Protein AF-A0A2E2UDQ5-F1 (afdb_monomer_lite)

Sequence (136 aa):
MNKFEFNFQNFADVWSKEQWKYVKKQARYAYLKSNRWSKKMMRRDWQNDLDNIGSFYFANRALVAGASQNLPYTTLALLGELLSNNYFHQEIKTIIQENVIKFDGQFYKLDDHEHQTKIRKALRSYKFQKADKTAA

Foldseek 3Di:
DDPPPPPVVVVVVVVVVVVVVVVVVVVVVVLVPDDPVVVCVVPDPVVVVVVVVLLVVLLVQLVVLQADPLAPSNLSSLLSVLCVDPVCVVFSSQCRVVQWKAAPNDIDRRNDPVCVVVSVVCSVVVRIGHDPPPPD

Secondary structure (DSSP, 8-state):
-------HHHHHHHHHHHHHHHHHHHHHHHHHHS-HHHHHHHTS-HHHHHHHHHHHHHHHHHHHTT--TTS-HHHHHHHHHHTTSTTTHHHHHHHHHHTEEEETTEEEETT-STTHHHHHHHHHHT--BPPPS---

pLDDT: mean 79.45, std 15.18, range [33.69, 95.38]

Radius of gyration: 28.3 Å; chains: 1; bounding box: 82×50×60 Å

Structure (mmCIF, N/CA/C/O backbone):
data_AF-A0A2E2UDQ5-F1
#
_entry.id   AF-A0A2E2UDQ5-F1
#
loop_
_atom_site.group_PDB
_atom_site.id
_atom_site.type_symbol
_atom_site.label_atom_id
_atom_site.label_alt_id
_atom_site.label_comp_id
_atom_site.label_asym_id
_atom_site.label_entity_id
_atom_site.label_seq_id
_atom_site.pdbx_PDB_ins_code
_atom_site.Cartn_x
_atom_site.Cartn_y
_atom_site.Cartn_z
_atom_site.occupancy
_atom_site.B_iso_or_equiv
_atom_site.auth_seq_id
_atom_site.auth_comp_id
_atom_site.auth_asym_id
_atom_site.auth_atom_id
_atom_site.pdbx_PDB_model_num
ATOM 1 N N . MET A 1 1 ? 60.903 38.718 -29.339 1.00 33.69 1 MET A N 1
ATOM 2 C CA . MET A 1 1 ? 60.602 37.340 -28.894 1.00 33.69 1 MET A CA 1
ATOM 3 C C . MET A 1 1 ? 59.185 37.318 -28.338 1.00 33.69 1 MET A C 1
ATOM 5 O O . MET A 1 1 ? 58.999 37.691 -27.189 1.00 33.69 1 MET A O 1
ATOM 9 N N . ASN A 1 2 ? 58.188 36.943 -29.143 1.00 41.03 2 ASN A N 1
ATOM 10 C CA . ASN A 1 2 ? 56.843 36.690 -28.619 1.00 41.03 2 ASN A CA 1
ATOM 11 C C . ASN A 1 2 ? 56.818 35.255 -28.097 1.00 41.03 2 ASN A C 1
ATOM 13 O O . ASN A 1 2 ? 56.963 34.314 -28.876 1.00 41.03 2 ASN A O 1
ATOM 17 N N . LYS A 1 3 ? 56.707 35.098 -26.775 1.00 43.41 3 LYS A N 1
ATOM 18 C CA . LYS A 1 3 ? 56.490 33.797 -26.142 1.00 43.41 3 LYS A CA 1
ATOM 19 C C . LYS A 1 3 ? 55.130 33.285 -26.608 1.00 43.41 3 LYS A C 1
ATOM 21 O O . LYS A 1 3 ? 54.095 33.815 -26.219 1.00 43.41 3 LYS A O 1
ATOM 26 N N . PHE A 1 4 ? 55.150 32.286 -27.483 1.00 48.00 4 PHE A N 1
ATOM 27 C CA . PHE A 1 4 ? 53.988 31.460 -27.778 1.00 48.00 4 PHE A CA 1
ATOM 28 C C . PHE A 1 4 ? 53.681 30.650 -26.510 1.00 48.00 4 PHE A C 1
ATOM 30 O O . PHE A 1 4 ? 54.189 29.548 -26.320 1.00 48.00 4 PHE A O 1
ATOM 37 N N . GLU A 1 5 ? 52.913 31.230 -25.591 1.00 49.44 5 GLU A N 1
ATOM 38 C CA . GLU A 1 5 ? 52.372 30.495 -24.450 1.00 49.44 5 GLU A CA 1
ATOM 39 C C . GLU A 1 5 ? 51.219 29.628 -24.956 1.00 49.44 5 GLU A C 1
ATOM 41 O O . GLU A 1 5 ? 50.094 30.080 -25.174 1.00 49.44 5 GLU A O 1
ATOM 46 N N . PHE A 1 6 ? 51.537 28.364 -25.230 1.00 52.16 6 PHE A N 1
ATOM 47 C CA . PHE A 1 6 ? 50.565 27.362 -25.637 1.00 52.16 6 PHE A CA 1
ATOM 48 C C . PHE A 1 6 ? 49.621 27.079 -24.461 1.00 52.16 6 PHE A C 1
ATOM 50 O O . PHE A 1 6 ? 49.992 26.442 -23.475 1.00 52.16 6 PHE A O 1
ATOM 57 N N . ASN A 1 7 ? 48.393 27.589 -24.549 1.00 57.09 7 ASN A N 1
ATOM 58 C CA . ASN A 1 7 ? 47.391 27.467 -23.496 1.00 57.09 7 ASN A CA 1
ATOM 59 C C . ASN A 1 7 ? 46.721 26.078 -23.556 1.00 57.09 7 ASN A C 1
ATOM 61 O O . ASN A 1 7 ? 45.641 25.907 -24.127 1.00 57.09 7 ASN A O 1
ATOM 65 N N . PHE A 1 8 ? 47.401 25.073 -22.991 1.00 52.19 8 PHE A N 1
ATOM 66 C CA . PHE A 1 8 ? 46.957 23.672 -22.938 1.00 52.19 8 PHE A CA 1
ATOM 67 C C . PHE A 1 8 ? 45.559 23.494 -22.330 1.00 52.19 8 PHE A C 1
ATOM 69 O O . PHE A 1 8 ? 44.839 22.580 -22.729 1.00 52.19 8 PHE A O 1
ATOM 76 N N . GLN A 1 9 ? 45.145 24.387 -21.426 1.00 54.28 9 GLN A N 1
ATOM 77 C CA . GLN A 1 9 ? 43.827 24.338 -20.795 1.00 54.28 9 GLN A CA 1
ATOM 78 C C . GLN A 1 9 ? 42.703 24.560 -21.818 1.00 54.28 9 GLN A C 1
ATOM 80 O O . GLN A 1 9 ? 41.748 23.788 -21.876 1.00 54.28 9 GLN A O 1
ATOM 85 N N . ASN A 1 10 ? 42.862 25.546 -22.706 1.00 56.78 10 ASN A N 1
ATOM 86 C CA . ASN A 1 10 ? 41.888 25.826 -23.763 1.00 56.78 10 ASN A CA 1
ATOM 87 C C . ASN A 1 10 ? 41.826 24.701 -24.808 1.00 56.78 10 ASN A C 1
ATOM 89 O O . ASN A 1 10 ? 40.752 24.400 -25.325 1.00 56.78 10 ASN A O 1
ATOM 93 N N . PHE A 1 11 ? 42.955 24.050 -25.106 1.00 54.56 11 PHE A N 1
ATOM 94 C CA . PHE A 1 11 ? 42.992 22.921 -26.041 1.00 54.56 11 PHE A CA 1
ATOM 95 C C . PHE A 1 11 ? 42.349 21.661 -25.442 1.00 54.56 11 PHE A C 1
ATOM 97 O O . PHE A 1 11 ? 41.567 20.995 -26.117 1.00 54.56 11 PHE A O 1
ATOM 104 N N . ALA A 1 12 ? 42.600 21.369 -24.162 1.00 57.78 12 ALA A N 1
ATOM 105 C CA . ALA A 1 12 ? 41.953 20.274 -23.438 1.00 57.78 12 ALA A CA 1
ATOM 106 C C . ALA A 1 12 ? 40.435 20.492 -23.286 1.00 57.78 12 ALA A C 1
ATOM 108 O O . ALA A 1 12 ? 39.653 19.550 -23.437 1.00 57.78 12 ALA A O 1
ATOM 109 N N . ASP A 1 13 ? 39.995 21.734 -23.071 1.00 59.31 13 ASP A N 1
ATOM 110 C CA . ASP A 1 13 ? 38.574 22.094 -23.008 1.00 59.31 13 ASP A CA 1
ATOM 111 C C . ASP A 1 13 ? 37.877 21.997 -24.373 1.00 59.31 13 ASP A C 1
ATOM 113 O O . ASP A 1 13 ? 36.722 21.578 -24.452 1.00 59.31 13 ASP A O 1
ATOM 117 N N . VAL A 1 14 ? 38.551 22.350 -25.471 1.00 60.69 14 VAL A N 1
ATOM 118 C CA . VAL A 1 14 ? 38.008 22.173 -26.830 1.00 60.69 14 VAL A CA 1
ATOM 119 C C . VAL A 1 14 ? 37.982 20.693 -27.213 1.00 60.69 14 VAL A C 1
ATOM 121 O O . VAL A 1 14 ? 36.952 20.207 -27.683 1.00 60.69 14 VAL A O 1
ATOM 124 N N . TRP A 1 15 ? 39.055 19.952 -26.929 1.00 57.53 15 TRP A N 1
ATOM 125 C CA . TRP A 1 15 ? 39.147 18.520 -27.205 1.00 57.53 15 TRP A CA 1
ATOM 126 C C . TRP A 1 15 ? 38.110 17.726 -26.405 1.00 57.53 15 TRP A C 1
ATOM 128 O O . TRP A 1 15 ? 37.379 16.920 -26.976 1.00 57.53 15 TRP A O 1
ATOM 138 N N . SER A 1 16 ? 37.941 18.011 -25.112 1.00 67.06 16 SER A N 1
ATOM 139 C CA . SER A 1 16 ? 36.903 17.376 -24.291 1.00 67.06 16 SER A CA 1
ATOM 140 C C . SER A 1 16 ? 35.489 17.725 -24.769 1.00 67.06 16 SER A C 1
ATOM 142 O O . SER A 1 16 ? 34.632 16.843 -24.827 1.00 67.06 16 SER A O 1
ATOM 144 N N . LYS A 1 17 ? 35.233 18.968 -25.208 1.00 68.94 17 LYS A N 1
ATOM 145 C CA . LYS A 1 17 ? 33.946 19.366 -25.810 1.00 68.94 17 LYS A CA 1
ATOM 146 C C . LYS A 1 17 ? 33.671 18.646 -27.131 1.00 68.94 17 LYS A C 1
ATOM 148 O O . LYS A 1 17 ? 32.527 18.257 -27.378 1.00 68.94 17 LYS A O 1
ATOM 153 N N . GLU A 1 18 ? 34.675 18.455 -27.980 1.00 75.56 18 GLU A N 1
ATOM 154 C CA . GLU A 1 18 ? 34.538 17.723 -29.245 1.00 75.56 18 GLU A CA 1
ATOM 155 C C . GLU A 1 18 ? 34.345 16.221 -29.033 1.00 75.56 18 GLU A C 1
ATOM 157 O O . GLU A 1 18 ? 33.443 15.634 -29.637 1.00 75.56 18 GLU A O 1
ATOM 162 N N . GLN A 1 19 ? 35.087 15.617 -28.101 1.00 71.19 19 GLN A N 1
ATOM 163 C CA . GLN A 1 19 ? 34.870 14.234 -27.675 1.00 71.19 19 GLN A CA 1
ATOM 164 C C . GLN A 1 19 ? 33.460 14.054 -27.109 1.00 71.19 19 GLN A C 1
ATOM 166 O O . GLN A 1 19 ? 32.760 13.105 -27.463 1.00 71.19 19 GLN A O 1
ATOM 171 N N . TRP A 1 20 ? 32.964 15.012 -26.320 1.00 67.00 20 TRP A N 1
ATOM 172 C CA . TRP A 1 20 ? 31.606 14.935 -25.784 1.00 67.00 20 TRP A CA 1
ATOM 173 C C . TRP A 1 20 ? 30.541 15.055 -26.889 1.00 67.00 20 TRP A C 1
ATOM 175 O O . TRP A 1 20 ? 29.524 14.357 -26.882 1.00 67.00 20 TRP A O 1
ATOM 185 N N . LYS A 1 21 ? 30.769 15.895 -27.905 1.00 75.44 21 LYS A N 1
ATOM 186 C CA . LYS A 1 21 ? 29.904 15.935 -29.097 1.00 75.44 21 LYS A CA 1
ATOM 187 C C . LYS A 1 21 ? 29.922 14.596 -29.840 1.00 75.44 21 LYS A C 1
ATOM 189 O O . LYS A 1 21 ? 28.860 14.125 -30.254 1.00 75.44 21 LYS A O 1
ATOM 194 N N . TYR A 1 22 ? 31.089 13.968 -29.976 1.00 73.31 22 TYR A N 1
ATOM 195 C CA . TYR A 1 22 ? 31.239 12.675 -30.641 1.00 73.31 22 TYR A CA 1
ATOM 196 C C . TYR A 1 22 ? 30.535 11.547 -29.879 1.00 73.31 22 TYR A C 1
ATOM 198 O O . TYR A 1 22 ? 29.734 10.824 -30.469 1.00 73.31 22 TYR A O 1
ATOM 206 N N . VAL A 1 23 ? 30.728 11.449 -28.562 1.00 67.19 23 VAL A N 1
ATOM 207 C CA . VAL A 1 23 ? 30.060 10.441 -27.723 1.00 67.19 23 VAL A CA 1
ATOM 208 C C . VAL A 1 23 ? 28.543 10.650 -27.722 1.00 67.19 23 VAL A C 1
ATOM 210 O O . VAL A 1 23 ? 27.804 9.686 -27.901 1.00 67.19 23 VAL A O 1
ATOM 213 N N . LYS A 1 24 ? 28.044 11.895 -27.640 1.00 69.31 24 LYS A N 1
ATOM 214 C CA . LYS A 1 24 ? 26.600 12.179 -27.786 1.00 69.31 24 LYS A CA 1
ATOM 215 C C . LYS A 1 24 ? 26.062 11.739 -29.147 1.00 69.31 24 LYS A C 1
ATOM 217 O O . LYS A 1 24 ? 24.974 11.169 -29.229 1.00 69.31 24 LYS A O 1
ATOM 222 N N . LYS A 1 25 ? 26.816 11.986 -30.220 1.00 75.50 25 LYS A N 1
ATOM 223 C CA . LYS A 1 25 ? 26.454 11.573 -31.581 1.00 75.50 2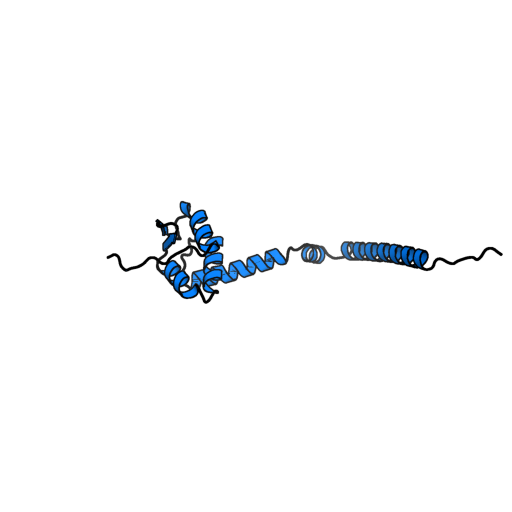5 LYS A CA 1
ATOM 224 C C . LYS A 1 25 ? 26.418 10.046 -31.701 1.00 75.50 25 LYS A C 1
ATOM 226 O O . LYS A 1 25 ? 25.433 9.514 -32.206 1.00 75.50 25 LYS A O 1
ATOM 231 N N . GLN A 1 26 ? 27.419 9.342 -31.175 1.00 71.00 26 GLN A N 1
ATOM 232 C CA . GLN A 1 26 ? 27.467 7.877 -31.165 1.00 71.00 26 GLN A CA 1
ATOM 233 C C . GLN A 1 26 ? 26.356 7.263 -30.306 1.00 71.00 26 GLN A C 1
ATOM 235 O O . GLN A 1 26 ? 25.668 6.356 -30.766 1.00 71.00 26 GLN A O 1
ATOM 240 N N . ALA A 1 27 ? 26.086 7.814 -29.120 1.00 67.25 27 ALA A N 1
ATOM 241 C CA . ALA A 1 27 ? 24.967 7.402 -28.275 1.00 67.25 27 ALA A CA 1
ATOM 242 C C . ALA A 1 27 ? 23.617 7.592 -28.990 1.00 67.25 27 ALA A C 1
ATOM 244 O O . ALA A 1 27 ? 22.757 6.712 -28.944 1.00 67.25 27 ALA A O 1
ATOM 245 N N . ARG A 1 28 ? 23.443 8.695 -29.734 1.00 68.94 28 ARG A N 1
ATOM 246 C CA . ARG A 1 28 ? 22.253 8.933 -30.566 1.00 68.94 28 ARG A CA 1
ATOM 247 C C . ARG A 1 28 ? 22.133 7.919 -31.708 1.00 68.94 28 ARG A C 1
ATOM 249 O O . ARG A 1 28 ? 21.028 7.447 -31.966 1.00 68.94 28 ARG A O 1
ATOM 256 N N . TYR A 1 29 ? 23.228 7.552 -32.375 1.00 70.12 29 TYR A N 1
ATOM 257 C CA . TYR A 1 29 ? 23.208 6.518 -33.418 1.00 70.12 29 TYR A CA 1
ATOM 258 C C . TYR A 1 29 ? 22.950 5.119 -32.860 1.00 70.12 29 TYR A C 1
ATOM 260 O O . TYR A 1 29 ? 22.145 4.391 -33.437 1.00 70.12 29 TYR A O 1
ATOM 268 N N . ALA A 1 30 ? 23.569 4.756 -31.736 1.00 65.31 30 ALA A N 1
ATOM 269 C CA . ALA A 1 30 ? 23.300 3.507 -31.031 1.00 65.31 30 ALA A CA 1
ATOM 270 C C . ALA A 1 30 ? 21.826 3.432 -30.609 1.00 65.31 30 ALA A C 1
ATOM 272 O O . ALA A 1 30 ? 21.154 2.437 -30.874 1.00 65.31 30 ALA A O 1
ATOM 273 N N . TYR A 1 31 ? 21.280 4.531 -30.079 1.00 66.38 31 TYR A N 1
ATOM 274 C CA . TYR A 1 31 ? 19.858 4.649 -29.784 1.00 66.38 31 TYR A CA 1
ATOM 275 C C . TYR A 1 31 ? 19.001 4.458 -31.041 1.00 66.38 31 TYR A C 1
ATOM 277 O O . TYR A 1 31 ? 18.074 3.656 -31.014 1.00 66.38 31 TYR A O 1
ATOM 285 N N . LEU A 1 32 ? 19.309 5.120 -32.163 1.00 69.25 32 LEU A N 1
ATOM 286 C CA . LEU A 1 32 ? 18.560 4.988 -33.420 1.00 69.25 32 LEU A CA 1
ATOM 287 C C . LEU A 1 32 ? 18.624 3.576 -34.022 1.00 69.25 32 LEU A C 1
ATOM 289 O O . LEU A 1 32 ? 17.591 3.102 -34.500 1.00 69.25 32 LEU A O 1
ATOM 293 N N . LYS A 1 33 ? 19.780 2.906 -33.948 1.00 68.88 33 LYS A N 1
ATOM 294 C CA . LYS A 1 33 ? 19.997 1.525 -34.418 1.00 68.88 33 LYS A CA 1
ATOM 295 C C . LYS A 1 33 ? 19.438 0.461 -33.472 1.00 68.88 33 LYS A C 1
ATOM 297 O O . LYS A 1 33 ? 19.289 -0.688 -33.874 1.00 68.88 33 LYS A O 1
ATOM 302 N N . SER A 1 34 ? 19.107 0.828 -32.238 1.00 71.12 34 SER A N 1
ATOM 303 C CA . SER A 1 34 ? 18.480 -0.088 -31.294 1.00 71.12 34 SER A CA 1
ATOM 304 C C . SER A 1 34 ? 17.040 -0.425 -31.729 1.00 71.12 34 SER A C 1
ATOM 306 O O . SER A 1 34 ? 16.307 0.417 -32.274 1.00 71.12 34 SER A O 1
ATOM 308 N N . ASN A 1 35 ? 16.641 -1.683 -31.538 1.00 77.81 35 ASN A N 1
ATOM 309 C CA . ASN A 1 35 ? 15.342 -2.195 -31.970 1.00 77.81 35 ASN A CA 1
ATOM 310 C C . ASN A 1 35 ? 14.188 -1.543 -31.170 1.00 77.81 35 ASN A C 1
ATOM 312 O O . ASN A 1 35 ? 14.383 -0.968 -30.097 1.00 77.81 35 ASN A O 1
ATOM 316 N N . ARG A 1 36 ? 12.948 -1.619 -31.672 1.00 73.00 36 ARG A N 1
ATOM 317 C CA . ARG A 1 36 ? 11.762 -1.042 -31.003 1.00 73.00 36 ARG A CA 1
ATOM 318 C C . ARG A 1 36 ? 11.629 -1.517 -29.552 1.00 73.00 36 ARG A C 1
ATOM 320 O O . ARG A 1 36 ? 11.273 -0.724 -28.685 1.00 73.00 36 ARG A O 1
ATOM 327 N N . TRP A 1 37 ? 11.971 -2.778 -29.290 1.00 65.31 37 TRP A N 1
ATOM 328 C CA . TRP A 1 37 ? 11.953 -3.370 -27.954 1.00 65.31 37 TRP A CA 1
ATOM 329 C C . TRP A 1 37 ? 12.983 -2.740 -27.002 1.00 65.31 37 TRP A C 1
ATOM 331 O O . TRP A 1 37 ? 12.614 -2.336 -25.903 1.00 65.31 37 TRP A O 1
ATOM 341 N N . SER A 1 38 ? 14.234 -2.536 -27.432 1.00 69.12 38 SER A N 1
ATOM 342 C CA . SER A 1 38 ? 15.266 -1.907 -26.593 1.00 69.12 38 SER A CA 1
ATOM 343 C C . SER A 1 38 ? 14.971 -0.430 -26.324 1.00 69.12 38 SER A C 1
ATOM 345 O O . SER A 1 38 ? 15.121 0.026 -25.194 1.00 69.12 38 SER A O 1
ATOM 347 N N . LYS A 1 39 ? 14.452 0.314 -27.316 1.00 76.00 39 LYS A N 1
ATOM 348 C CA . LYS A 1 39 ? 13.977 1.698 -27.107 1.00 76.00 39 LYS A CA 1
ATOM 349 C C . LYS A 1 39 ? 12.840 1.758 -26.089 1.00 76.00 39 LYS A C 1
ATOM 351 O O . LYS A 1 39 ? 12.799 2.676 -25.276 1.00 76.00 39 LYS A O 1
ATOM 356 N N . LYS A 1 40 ? 11.922 0.787 -26.135 1.00 72.62 40 LYS A N 1
ATOM 357 C CA . LYS A 1 40 ? 10.810 0.671 -25.184 1.00 72.62 40 LYS A CA 1
ATOM 358 C C . LYS A 1 40 ? 11.308 0.326 -23.779 1.00 72.62 40 LYS A C 1
ATOM 360 O O . LYS A 1 40 ? 10.810 0.911 -22.830 1.00 72.62 40 LYS A O 1
ATOM 365 N N . MET A 1 41 ? 12.314 -0.542 -23.650 1.00 70.56 41 MET A N 1
ATOM 366 C CA . MET A 1 41 ? 12.955 -0.859 -22.368 1.00 70.56 41 MET A CA 1
ATOM 367 C C . MET A 1 41 ? 13.696 0.338 -21.755 1.00 70.56 41 MET A C 1
ATOM 369 O O . MET A 1 41 ? 13.563 0.581 -20.563 1.00 70.56 41 MET A O 1
ATOM 373 N N . MET A 1 42 ? 14.445 1.107 -22.555 1.00 71.19 42 MET A N 1
ATOM 374 C CA . MET A 1 42 ? 15.182 2.285 -22.064 1.00 71.19 42 MET A CA 1
ATOM 375 C C . MET A 1 42 ? 14.264 3.444 -21.661 1.00 71.19 42 MET A C 1
ATOM 377 O O . MET A 1 42 ? 14.630 4.248 -20.814 1.00 71.19 42 MET A O 1
ATOM 381 N N . ARG A 1 43 ? 13.085 3.553 -22.284 1.00 79.69 43 ARG A N 1
ATOM 382 C CA . ARG A 1 43 ? 12.058 4.551 -21.940 1.00 79.69 43 ARG A CA 1
ATOM 383 C C . ARG A 1 43 ? 11.094 4.078 -20.850 1.00 79.69 43 ARG A C 1
ATOM 385 O O . ARG A 1 43 ? 10.182 4.824 -20.507 1.00 79.69 43 ARG A O 1
ATOM 392 N N . ARG A 1 44 ? 11.228 2.836 -20.381 1.00 79.50 44 ARG A N 1
ATOM 393 C CA . ARG A 1 44 ? 10.339 2.260 -19.376 1.00 79.50 44 ARG A CA 1
ATOM 394 C C . ARG A 1 44 ? 10.633 2.899 -18.025 1.00 79.50 44 ARG A C 1
ATOM 396 O O . ARG A 1 44 ? 11.791 3.002 -17.628 1.00 79.50 44 ARG A O 1
ATOM 403 N N . ASP A 1 45 ? 9.578 3.318 -17.343 1.00 85.00 45 ASP A N 1
ATOM 404 C CA . ASP A 1 45 ? 9.672 3.865 -15.997 1.00 85.00 45 ASP A CA 1
ATOM 405 C C . ASP A 1 45 ? 9.759 2.722 -14.981 1.00 85.00 45 ASP A C 1
ATOM 407 O O . ASP A 1 45 ? 8.770 2.303 -14.380 1.00 85.00 45 ASP A O 1
ATOM 411 N N . TRP A 1 46 ? 10.969 2.182 -14.841 1.00 82.00 46 TRP A N 1
ATOM 412 C CA . TRP A 1 46 ? 11.258 1.074 -13.935 1.00 82.00 46 TRP A CA 1
ATOM 413 C C . TRP A 1 46 ? 10.932 1.396 -12.479 1.00 82.00 46 TRP A C 1
ATOM 415 O O . TRP A 1 46 ? 10.604 0.481 -11.729 1.00 82.00 46 TRP A O 1
ATOM 425 N N . GLN A 1 47 ? 10.997 2.670 -12.085 1.00 83.62 47 GLN A N 1
ATOM 426 C CA . GLN A 1 47 ? 10.632 3.081 -10.736 1.00 83.62 47 GLN A CA 1
ATOM 427 C C . GLN A 1 47 ? 9.142 2.835 -10.500 1.00 83.62 47 GLN A C 1
ATOM 429 O O . GLN A 1 47 ? 8.778 2.129 -9.565 1.00 83.62 47 GLN A O 1
ATOM 434 N N . ASN A 1 48 ? 8.294 3.315 -11.411 1.00 82.50 48 ASN A N 1
ATOM 435 C CA . ASN A 1 48 ? 6.855 3.078 -11.343 1.00 82.50 48 ASN A CA 1
ATOM 436 C C . ASN A 1 48 ? 6.518 1.575 -11.394 1.00 82.50 48 ASN A C 1
ATOM 438 O O . ASN A 1 48 ? 5.645 1.101 -10.674 1.00 82.50 48 ASN A O 1
ATOM 442 N N . ASP A 1 49 ? 7.221 0.783 -12.209 1.00 78.12 49 ASP A N 1
ATOM 443 C CA . ASP A 1 49 ? 7.016 -0.672 -12.224 1.00 78.12 49 ASP A CA 1
ATOM 444 C C . ASP A 1 49 ? 7.352 -1.336 -10.884 1.00 78.12 49 ASP A C 1
ATOM 446 O O . ASP A 1 49 ? 6.595 -2.194 -10.426 1.00 78.12 49 ASP A O 1
ATOM 450 N N . LEU A 1 50 ? 8.458 -0.945 -10.246 1.00 80.38 50 LEU A N 1
ATOM 451 C CA . LEU A 1 50 ? 8.831 -1.460 -8.928 1.00 80.38 50 LEU A CA 1
ATOM 452 C C . LEU A 1 50 ? 7.812 -1.045 -7.865 1.00 80.38 50 LEU A C 1
ATOM 454 O O . LEU A 1 50 ? 7.399 -1.887 -7.067 1.00 80.38 50 LEU A O 1
ATOM 458 N N . ASP A 1 51 ? 7.345 0.203 -7.899 1.00 81.19 51 ASP A N 1
ATOM 459 C CA . ASP A 1 51 ? 6.322 0.706 -6.978 1.00 81.19 51 ASP A CA 1
ATOM 460 C C . ASP A 1 51 ? 4.991 -0.051 -7.152 1.00 81.19 51 ASP A C 1
ATOM 462 O O . ASP A 1 51 ? 4.323 -0.398 -6.171 1.00 81.19 51 ASP A O 1
ATOM 466 N N . ASN A 1 52 ? 4.623 -0.393 -8.392 1.00 84.19 52 ASN A N 1
ATOM 467 C CA . ASN A 1 52 ? 3.442 -1.206 -8.690 1.00 84.19 52 ASN A CA 1
ATOM 468 C C . ASN A 1 52 ? 3.585 -2.647 -8.187 1.00 84.19 52 ASN A C 1
ATOM 470 O O . ASN A 1 52 ? 2.639 -3.186 -7.611 1.00 84.19 52 ASN A O 1
ATOM 474 N N . ILE A 1 53 ? 4.759 -3.263 -8.363 1.00 88.19 53 ILE A N 1
ATOM 475 C CA . ILE A 1 53 ? 5.048 -4.612 -7.851 1.00 88.19 53 ILE A CA 1
ATOM 476 C C . ILE A 1 53 ? 5.017 -4.618 -6.319 1.00 88.19 53 ILE A C 1
ATOM 478 O O . ILE A 1 53 ? 4.410 -5.510 -5.724 1.00 88.19 53 ILE A O 1
ATOM 482 N N . GLY A 1 54 ? 5.618 -3.612 -5.678 1.00 88.50 54 GLY A N 1
ATOM 483 C CA . GLY A 1 54 ? 5.580 -3.445 -4.226 1.00 88.50 54 GLY A CA 1
ATOM 484 C C . GLY A 1 54 ? 4.148 -3.291 -3.717 1.00 88.50 54 GLY A C 1
ATOM 485 O O . GLY A 1 54 ? 3.721 -4.023 -2.824 1.00 88.50 54 GLY A O 1
ATOM 486 N N . SER A 1 55 ? 3.366 -2.419 -4.354 1.00 90.75 55 SER A N 1
ATOM 487 C CA . SER A 1 55 ? 1.945 -2.234 -4.036 1.00 90.75 55 SER A CA 1
ATOM 488 C C . SER A 1 55 ? 1.150 -3.534 -4.187 1.00 90.75 55 SER A C 1
ATOM 490 O O . SER A 1 55 ? 0.300 -3.833 -3.349 1.00 90.75 55 SER A O 1
ATOM 492 N N . PHE A 1 56 ? 1.453 -4.339 -5.209 1.00 92.12 56 PHE A N 1
ATOM 493 C CA . PHE A 1 56 ? 0.779 -5.614 -5.454 1.00 92.12 56 PHE A CA 1
ATOM 494 C C . PHE A 1 56 ? 1.129 -6.648 -4.385 1.00 92.12 56 PHE A C 1
ATOM 496 O O . PHE A 1 56 ? 0.252 -7.346 -3.872 1.00 92.12 56 PHE A O 1
ATOM 503 N N . TYR A 1 57 ? 2.406 -6.725 -4.012 1.00 94.31 57 TYR A N 1
ATOM 504 C CA . TYR A 1 57 ? 2.871 -7.573 -2.921 1.00 94.31 57 TYR A CA 1
ATOM 505 C C . TYR A 1 57 ? 2.163 -7.226 -1.604 1.00 94.31 57 TYR A C 1
ATOM 507 O O . TYR A 1 57 ? 1.609 -8.111 -0.947 1.00 94.31 57 TYR A O 1
ATOM 515 N N . PHE A 1 58 ? 2.108 -5.941 -1.242 1.00 95.38 58 PHE A N 1
ATOM 516 C CA . PHE A 1 58 ? 1.443 -5.515 -0.014 1.00 95.38 58 PHE A CA 1
ATOM 517 C C . PHE A 1 58 ? -0.075 -5.707 -0.068 1.00 95.38 58 PHE A C 1
ATOM 519 O O . PHE A 1 58 ? -0.656 -6.187 0.903 1.00 95.38 58 PHE A O 1
ATOM 526 N N . ALA A 1 59 ? -0.722 -5.432 -1.202 1.00 94.19 59 ALA A N 1
ATOM 527 C CA . ALA A 1 59 ? -2.152 -5.680 -1.351 1.00 94.19 59 ALA A CA 1
ATOM 528 C C . ALA A 1 59 ? -2.494 -7.160 -1.114 1.00 94.19 59 ALA A C 1
ATOM 530 O O . ALA A 1 59 ? -3.404 -7.467 -0.344 1.00 94.19 59 ALA A O 1
ATOM 531 N N . ASN A 1 60 ? -1.712 -8.084 -1.683 1.00 93.56 60 ASN A N 1
ATOM 532 C CA . ASN A 1 60 ? -1.881 -9.516 -1.425 1.00 93.56 60 ASN A CA 1
ATOM 533 C C . ASN A 1 60 ? -1.634 -9.877 0.039 1.00 93.56 60 ASN A C 1
ATOM 535 O O . ASN A 1 60 ? -2.380 -10.669 0.608 1.00 93.56 60 ASN A O 1
ATOM 539 N N . ARG A 1 61 ? -0.628 -9.275 0.678 1.00 93.25 61 ARG A N 1
ATOM 540 C CA . ARG A 1 61 ? -0.372 -9.487 2.107 1.00 93.25 61 ARG A CA 1
ATOM 541 C C . ARG A 1 61 ? -1.572 -9.085 2.969 1.00 93.25 61 ARG A C 1
ATOM 543 O O . ARG A 1 61 ? -1.900 -9.810 3.904 1.00 93.25 61 ARG A O 1
ATOM 550 N N . ALA A 1 62 ? -2.238 -7.973 2.653 1.00 93.38 62 ALA A N 1
ATOM 551 C CA . ALA A 1 62 ? -3.458 -7.560 3.346 1.00 93.38 62 ALA A CA 1
ATOM 552 C C . ALA A 1 62 ? -4.606 -8.560 3.132 1.00 93.38 62 ALA A C 1
ATOM 554 O O . ALA A 1 62 ? -5.269 -8.938 4.096 1.00 93.38 62 ALA A O 1
ATOM 555 N N . LEU A 1 63 ? -4.800 -9.043 1.900 1.00 93.38 63 LEU A N 1
ATOM 556 C CA . LEU A 1 63 ? -5.811 -10.064 1.593 1.00 93.38 63 LEU A CA 1
ATOM 557 C C . LEU A 1 63 ? -5.556 -11.371 2.355 1.00 93.38 63 LEU A C 1
ATOM 559 O O . LEU A 1 63 ? -6.467 -11.910 2.975 1.00 93.38 63 LEU A O 1
ATOM 563 N N . VAL A 1 64 ? -4.307 -11.846 2.384 1.00 93.06 64 VAL A N 1
ATOM 564 C CA . VAL A 1 64 ? -3.905 -13.044 3.146 1.00 93.06 64 VAL A CA 1
ATOM 565 C C . VAL A 1 64 ? -4.120 -12.853 4.649 1.00 93.06 64 VAL A C 1
ATOM 567 O O . VAL A 1 64 ? -4.465 -13.800 5.351 1.00 93.06 64 VAL A O 1
ATOM 570 N N . ALA A 1 65 ? -3.961 -11.628 5.155 1.00 90.75 65 ALA A N 1
ATOM 571 C CA . ALA A 1 65 ? -4.252 -11.294 6.546 1.00 90.75 65 ALA A CA 1
ATOM 572 C C . ALA A 1 65 ? -5.759 -11.226 6.875 1.00 90.75 65 ALA A C 1
ATOM 574 O O . ALA A 1 65 ? -6.103 -11.055 8.045 1.00 90.75 65 ALA A O 1
ATOM 575 N N . GLY A 1 66 ? -6.641 -11.385 5.881 1.00 91.38 66 GLY A N 1
ATOM 576 C CA . GLY A 1 66 ? -8.095 -11.423 6.047 1.00 91.38 66 GLY A CA 1
ATOM 577 C C . GLY A 1 66 ? -8.827 -10.156 5.601 1.00 91.38 66 GLY A C 1
ATOM 578 O O . GLY A 1 66 ? -9.993 -9.989 5.944 1.00 91.38 66 GLY A O 1
ATOM 579 N N . ALA A 1 67 ? -8.175 -9.252 4.864 1.00 91.88 67 ALA A N 1
ATOM 580 C CA . ALA A 1 67 ? -8.827 -8.044 4.366 1.00 91.88 67 ALA A CA 1
ATOM 581 C C . ALA A 1 67 ? -9.876 -8.361 3.289 1.00 91.88 67 ALA A C 1
ATOM 583 O O . ALA A 1 67 ? -9.704 -9.272 2.478 1.00 91.88 67 ALA A O 1
ATOM 584 N N . SER A 1 68 ? -10.960 -7.581 3.267 1.00 90.00 68 SER A N 1
ATOM 585 C CA . SER A 1 68 ? -12.027 -7.741 2.277 1.00 90.00 68 SER A CA 1
ATOM 586 C C . SER A 1 68 ? -11.518 -7.473 0.857 1.00 90.00 68 SER A C 1
ATOM 588 O O . SER A 1 68 ? -10.803 -6.503 0.602 1.00 90.00 68 SER A O 1
ATOM 590 N N . GLN A 1 69 ? -11.935 -8.316 -0.089 1.00 88.69 69 GLN A N 1
ATOM 591 C CA . GLN A 1 69 ? -11.604 -8.173 -1.512 1.00 88.69 69 GLN A CA 1
ATOM 592 C C . GLN A 1 69 ? -12.254 -6.939 -2.152 1.00 88.69 69 GLN A C 1
ATOM 594 O O . GLN A 1 69 ? -11.779 -6.462 -3.178 1.00 88.69 69 GLN A O 1
ATOM 599 N N . ASN A 1 70 ? -13.308 -6.399 -1.532 1.00 88.75 70 ASN A N 1
ATOM 600 C CA . ASN A 1 70 ? -14.020 -5.219 -2.026 1.00 88.75 70 ASN A CA 1
ATOM 601 C C . ASN A 1 70 ? -13.298 -3.904 -1.688 1.00 88.75 70 ASN A C 1
ATOM 603 O O . ASN A 1 70 ? -13.711 -2.833 -2.132 1.00 88.75 70 ASN A O 1
ATOM 607 N N . LEU A 1 71 ? -12.219 -3.964 -0.901 1.00 89.94 71 LEU A N 1
ATOM 608 C CA . LEU A 1 71 ? -11.444 -2.784 -0.546 1.00 89.94 71 LEU A CA 1
ATOM 609 C C . LEU A 1 71 ? -10.717 -2.215 -1.768 1.00 89.94 71 LEU A C 1
ATOM 611 O O . LEU A 1 71 ? -10.158 -2.968 -2.570 1.00 89.94 71 LEU A O 1
ATOM 615 N N . PRO A 1 72 ? -10.626 -0.879 -1.893 1.00 91.75 72 PRO A N 1
ATOM 616 C CA . PRO A 1 72 ? -9.824 -0.278 -2.944 1.00 91.75 72 PRO A CA 1
ATOM 617 C C . PRO A 1 72 ? -8.373 -0.753 -2.875 1.00 91.75 72 PRO A C 1
ATOM 619 O O . PRO A 1 72 ? -7.760 -0.764 -1.805 1.00 91.75 72 PRO A O 1
ATOM 622 N N . TYR A 1 73 ? -7.788 -1.045 -4.038 1.00 91.69 73 TYR A N 1
ATOM 623 C CA . TYR A 1 73 ? -6.407 -1.524 -4.159 1.00 91.69 73 TYR A CA 1
ATOM 624 C C . TYR A 1 73 ? -5.398 -0.656 -3.395 1.00 91.69 73 TYR A C 1
ATOM 626 O O . TYR A 1 73 ? -4.536 -1.168 -2.687 1.00 91.69 73 TYR A O 1
ATOM 634 N N . THR A 1 74 ? -5.547 0.672 -3.460 1.00 91.31 74 THR A N 1
ATOM 635 C CA . THR A 1 74 ? -4.650 1.589 -2.741 1.00 91.31 74 THR A CA 1
ATOM 636 C C . THR A 1 74 ? -4.753 1.458 -1.223 1.00 91.31 74 THR A C 1
ATOM 638 O O . THR A 1 74 ? -3.775 1.716 -0.536 1.00 91.31 74 THR A O 1
ATOM 641 N N . THR A 1 75 ? -5.922 1.085 -0.698 1.00 92.75 75 THR A N 1
ATOM 642 C CA . THR A 1 75 ? -6.140 0.868 0.737 1.00 92.75 75 THR A CA 1
ATOM 643 C C . THR A 1 75 ? -5.569 -0.489 1.149 1.00 92.75 75 THR A C 1
ATOM 645 O O . THR A 1 75 ? -4.876 -0.562 2.158 1.00 92.75 75 THR A O 1
ATOM 648 N N . LEU A 1 76 ? -5.757 -1.534 0.332 1.00 94.06 76 LEU A N 1
ATOM 649 C CA . LEU A 1 76 ? -5.143 -2.853 0.540 1.00 94.06 76 LEU A CA 1
ATOM 650 C C . LEU A 1 76 ? -3.614 -2.784 0.574 1.00 94.06 76 LEU A C 1
ATOM 652 O O . LEU A 1 76 ? -2.999 -3.313 1.497 1.00 94.06 76 LEU A O 1
ATOM 656 N N . ALA A 1 77 ? -3.004 -2.103 -0.398 1.00 94.62 77 ALA A N 1
ATOM 657 C CA . ALA A 1 77 ? -1.557 -1.915 -0.434 1.00 94.62 77 ALA A CA 1
ATOM 658 C C . ALA A 1 77 ? -1.054 -1.219 0.841 1.00 94.62 77 ALA A C 1
ATOM 660 O O . ALA A 1 77 ? -0.101 -1.680 1.460 1.00 94.62 77 ALA A O 1
ATOM 661 N N . LEU A 1 78 ? -1.751 -0.172 1.293 1.00 93.69 78 LEU A N 1
ATOM 662 C CA . LEU A 1 78 ? -1.368 0.586 2.486 1.00 93.69 78 LEU A CA 1
ATOM 663 C C . LEU A 1 78 ? -1.526 -0.230 3.777 1.00 93.69 78 LEU A C 1
ATOM 665 O O . LEU A 1 78 ? -0.663 -0.194 4.647 1.00 93.69 78 LEU A O 1
ATOM 669 N N . LEU A 1 79 ? -2.598 -1.017 3.893 1.00 93.56 79 LEU A N 1
ATOM 670 C CA . LEU A 1 79 ? -2.786 -1.945 5.011 1.00 93.56 79 LEU A CA 1
ATOM 671 C C . LEU A 1 79 ? -1.685 -3.013 5.044 1.00 93.56 79 LEU A C 1
ATOM 673 O O . LEU A 1 79 ? -1.147 -3.313 6.107 1.00 93.56 79 LEU A O 1
ATOM 677 N N . GLY A 1 80 ? -1.314 -3.569 3.890 1.00 94.06 80 GLY A N 1
ATOM 678 C CA . GLY A 1 80 ? -0.249 -4.566 3.787 1.00 94.06 80 GLY A CA 1
ATOM 679 C C . GLY A 1 80 ? 1.141 -4.016 4.099 1.00 94.06 80 GLY A C 1
ATOM 680 O O . GLY A 1 80 ? 1.966 -4.704 4.710 1.00 94.06 80 GLY A O 1
ATOM 681 N N . GLU A 1 81 ? 1.393 -2.767 3.718 1.00 94.25 81 GLU A N 1
ATOM 682 C CA . GLU A 1 81 ? 2.603 -2.037 4.082 1.00 94.25 81 GLU A CA 1
ATOM 683 C C . GLU A 1 81 ? 2.670 -1.852 5.604 1.00 94.25 81 GLU A C 1
ATOM 685 O O . GLU A 1 81 ? 3.656 -2.239 6.234 1.00 94.25 81 GLU A O 1
ATOM 690 N N . LEU A 1 82 ? 1.584 -1.387 6.230 1.00 92.69 82 LEU A N 1
ATOM 691 C CA . LEU A 1 82 ? 1.518 -1.209 7.683 1.00 92.69 82 LEU A CA 1
ATOM 692 C C . LEU A 1 82 ? 1.591 -2.536 8.456 1.00 92.69 82 LEU A C 1
ATOM 694 O O . LEU A 1 82 ? 2.210 -2.588 9.516 1.00 92.69 82 LEU A O 1
ATOM 698 N N . LEU A 1 83 ? 1.061 -3.635 7.907 1.00 92.62 83 LEU A N 1
ATOM 699 C CA . LEU A 1 83 ? 1.265 -4.990 8.441 1.00 92.62 83 LEU A CA 1
ATOM 700 C C . LEU A 1 83 ? 2.727 -5.442 8.407 1.00 92.62 83 LEU A C 1
ATOM 702 O O . LEU A 1 83 ? 3.091 -6.402 9.092 1.00 92.62 83 LEU A O 1
ATOM 706 N N . SER A 1 84 ? 3.556 -4.828 7.571 1.00 90.75 84 SER A N 1
ATOM 707 C CA . SER A 1 84 ? 4.988 -5.122 7.510 1.00 90.75 84 SER A CA 1
ATOM 708 C C . SER A 1 84 ? 5.776 -4.346 8.568 1.00 90.75 84 SER A C 1
ATOM 710 O O . SER A 1 84 ? 6.923 -4.691 8.840 1.00 90.75 84 SER A O 1
ATOM 712 N N . ASN A 1 85 ? 5.157 -3.348 9.205 1.00 89.81 85 ASN A N 1
ATOM 713 C CA . ASN A 1 85 ? 5.739 -2.601 10.307 1.00 89.81 85 ASN A CA 1
ATOM 714 C C . ASN A 1 85 ? 5.424 -3.280 11.652 1.00 89.81 85 ASN A C 1
ATOM 716 O O . ASN A 1 85 ? 4.269 -3.357 12.069 1.00 89.81 85 ASN A O 1
ATOM 720 N N . ASN A 1 86 ? 6.464 -3.723 12.364 1.00 87.69 86 ASN A N 1
ATOM 721 C CA . ASN A 1 86 ? 6.335 -4.418 13.649 1.00 87.69 86 ASN A CA 1
ATOM 722 C C . ASN A 1 86 ? 5.602 -3.598 14.721 1.00 87.69 86 ASN A C 1
ATOM 724 O O . ASN A 1 86 ? 4.949 -4.184 15.579 1.00 87.69 86 ASN A O 1
ATOM 728 N N . TYR A 1 87 ? 5.682 -2.266 14.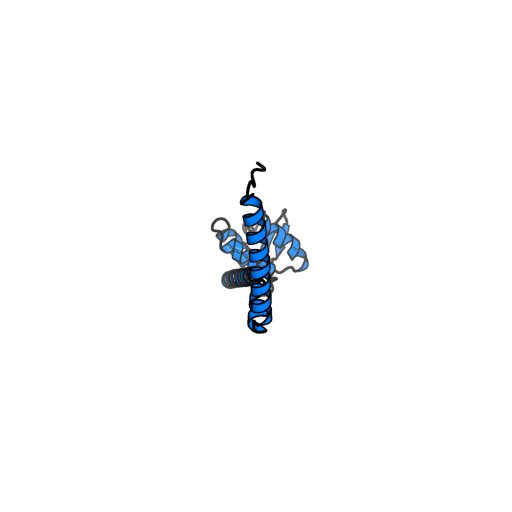666 1.00 88.56 87 TYR A N 1
ATOM 729 C CA . TYR A 1 87 ? 5.057 -1.395 15.662 1.00 88.56 87 TYR A CA 1
ATOM 730 C C . TYR A 1 87 ? 3.522 -1.413 15.573 1.00 88.56 87 TYR A C 1
ATOM 732 O O . TYR A 1 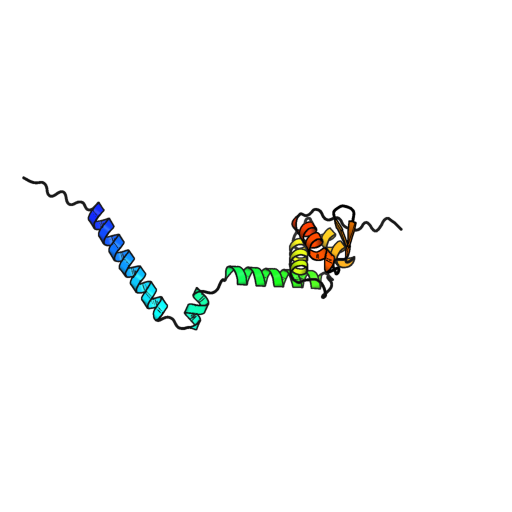87 ? 2.845 -1.482 16.592 1.00 88.56 87 TYR A O 1
ATOM 740 N N . PHE A 1 88 ? 2.971 -1.419 14.354 1.00 87.56 88 PHE A N 1
ATOM 741 C CA . PHE A 1 88 ? 1.521 -1.371 14.111 1.00 87.56 88 PHE A CA 1
ATOM 742 C C . PHE A 1 88 ? 0.923 -2.728 13.719 1.00 87.56 88 PHE A C 1
ATOM 744 O O . PHE A 1 88 ? -0.282 -2.828 13.490 1.00 87.56 88 PHE A O 1
ATOM 751 N N . HIS A 1 89 ? 1.743 -3.780 13.633 1.00 89.81 89 HIS A N 1
ATOM 752 C CA . HIS A 1 89 ? 1.349 -5.076 13.080 1.00 89.81 89 HIS A CA 1
ATOM 753 C C . HIS A 1 89 ? 0.069 -5.638 13.715 1.00 89.81 89 HIS A C 1
ATOM 755 O O . HIS A 1 89 ? -0.866 -6.008 13.006 1.00 89.81 89 HIS A O 1
ATOM 761 N N . GLN A 1 90 ? 0.011 -5.692 15.051 1.00 90.25 90 GLN A N 1
ATOM 762 C CA . GLN A 1 90 ? -1.146 -6.243 15.764 1.00 90.25 90 GLN A CA 1
ATOM 763 C C . GLN A 1 90 ? -2.394 -5.368 15.616 1.00 90.25 90 GLN A C 1
ATOM 765 O O . GLN A 1 90 ? -3.497 -5.885 15.436 1.00 90.25 90 GLN A O 1
ATOM 770 N N . GLU A 1 91 ? -2.223 -4.049 15.663 1.00 89.81 91 GLU A N 1
ATOM 771 C CA . GLU A 1 91 ? -3.327 -3.100 15.552 1.00 89.81 91 GLU A CA 1
ATOM 772 C C . GLU A 1 91 ? -3.971 -3.157 14.166 1.00 89.81 91 GLU A C 1
ATOM 774 O O . GLU A 1 91 ? -5.184 -3.312 14.051 1.00 89.81 91 GLU A O 1
ATOM 779 N N . ILE A 1 92 ? -3.161 -3.150 13.108 1.00 92.88 92 ILE A N 1
ATOM 780 C CA . ILE A 1 92 ? -3.656 -3.256 11.733 1.00 92.88 92 ILE A CA 1
ATOM 781 C C . ILE A 1 92 ? -4.285 -4.616 11.472 1.00 92.88 92 ILE A C 1
ATOM 783 O O . ILE A 1 92 ? -5.331 -4.687 10.831 1.00 92.88 92 ILE A O 1
ATOM 787 N N . LYS A 1 93 ? -3.698 -5.698 11.992 1.00 92.50 93 LYS A N 1
ATOM 788 C CA . LYS A 1 93 ? -4.306 -7.027 11.890 1.00 92.50 93 LYS A CA 1
ATOM 789 C C . LYS A 1 93 ? -5.699 -7.048 12.526 1.00 92.50 93 LYS A C 1
ATOM 791 O O . LYS A 1 93 ? -6.612 -7.626 11.948 1.00 92.50 93 LYS A O 1
ATOM 796 N N . THR A 1 94 ? -5.870 -6.374 13.661 1.00 91.19 94 THR A N 1
ATOM 797 C CA . THR A 1 94 ? -7.170 -6.242 14.335 1.00 91.19 94 THR A CA 1
ATOM 798 C C . THR A 1 94 ? -8.146 -5.412 13.500 1.00 91.19 94 THR A C 1
ATOM 800 O O . THR A 1 94 ? -9.252 -5.868 13.239 1.00 91.19 94 THR A O 1
ATOM 803 N N . ILE A 1 95 ? -7.715 -4.252 12.992 1.00 90.50 95 ILE A N 1
ATOM 804 C CA . ILE A 1 95 ? -8.514 -3.384 12.106 1.00 90.50 95 ILE A CA 1
ATOM 805 C C . ILE A 1 95 ? -8.990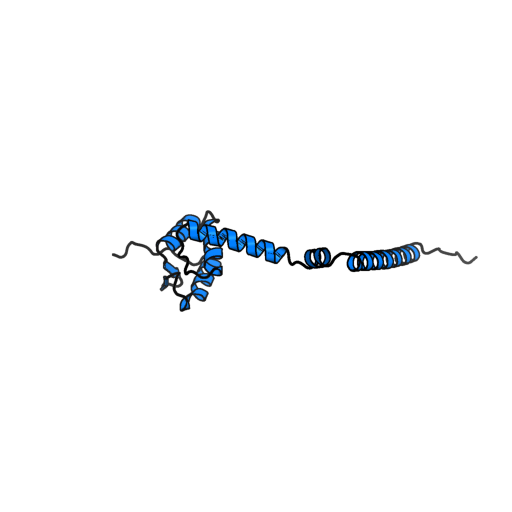 -4.142 10.859 1.00 90.50 95 ILE A C 1
ATOM 807 O O . ILE A 1 95 ? -10.145 -4.013 10.458 1.00 90.50 95 ILE A O 1
ATOM 811 N N . ILE A 1 96 ? -8.120 -4.962 10.263 1.00 92.38 96 ILE A N 1
ATOM 812 C CA . ILE A 1 96 ? -8.447 -5.815 9.115 1.00 92.38 96 ILE A CA 1
ATOM 813 C C . ILE A 1 96 ? -9.512 -6.849 9.489 1.00 92.38 96 ILE A C 1
ATOM 815 O O . ILE A 1 96 ? -10.504 -6.981 8.779 1.00 92.38 96 ILE A O 1
ATOM 819 N N . GLN A 1 97 ? -9.318 -7.562 10.600 1.00 90.19 97 GLN A N 1
ATOM 820 C CA . GLN A 1 97 ? -10.232 -8.616 11.047 1.00 90.19 97 GLN A CA 1
ATOM 821 C C . GLN A 1 97 ? -11.601 -8.075 11.468 1.00 90.19 97 GLN A C 1
ATOM 823 O O . GLN A 1 97 ? -12.618 -8.724 11.244 1.00 90.19 97 GLN A O 1
ATOM 828 N N . GLU A 1 98 ? -11.631 -6.895 12.079 1.00 89.81 98 GLU A N 1
ATOM 829 C CA . GLU A 1 98 ? -12.858 -6.239 12.531 1.00 89.81 98 GLU A CA 1
ATOM 830 C C . GLU A 1 98 ? -13.506 -5.388 11.435 1.00 89.81 98 GLU A C 1
ATOM 832 O O . GLU A 1 98 ? -14.641 -4.946 11.596 1.00 89.81 98 GLU A O 1
ATOM 837 N N . ASN A 1 99 ? -12.813 -5.183 10.310 1.00 89.44 99 ASN A N 1
ATOM 838 C CA . ASN A 1 99 ? -13.242 -4.357 9.181 1.00 89.44 99 ASN A CA 1
ATOM 839 C C . ASN A 1 99 ? -13.615 -2.913 9.583 1.00 89.44 99 ASN A C 1
ATOM 841 O O . ASN A 1 99 ? -14.415 -2.255 8.915 1.00 89.44 99 ASN A O 1
ATOM 845 N N . VAL A 1 100 ? -13.049 -2.408 10.684 1.00 90.62 100 VAL A N 1
ATOM 846 C CA . VAL A 1 100 ? -13.372 -1.099 11.265 1.00 90.62 100 VAL A CA 1
ATOM 847 C C . VAL A 1 100 ? -12.100 -0.405 11.730 1.00 90.62 100 VAL A C 1
ATOM 849 O O . VAL A 1 100 ? -11.224 -1.007 12.344 1.00 90.62 100 VAL A O 1
ATOM 852 N N . ILE A 1 101 ? -12.023 0.895 11.462 1.00 90.69 101 ILE A N 1
ATOM 853 C CA . ILE A 1 101 ? -10.959 1.783 11.921 1.00 90.69 101 ILE A CA 1
ATOM 854 C C . ILE A 1 101 ? -11.562 2.948 12.701 1.00 90.69 101 ILE A C 1
ATOM 856 O O . ILE A 1 101 ? -12.543 3.555 12.267 1.00 90.69 101 ILE A O 1
ATOM 860 N N . LYS A 1 102 ? -10.970 3.287 13.849 1.00 88.69 102 LYS A N 1
ATOM 861 C CA . LYS A 1 102 ? -11.342 4.484 14.603 1.00 88.69 102 LYS A CA 1
ATOM 862 C C . LYS A 1 102 ? -10.394 5.623 14.248 1.00 88.69 102 LYS A C 1
ATOM 864 O O . LYS A 1 102 ? -9.176 5.484 14.353 1.00 88.69 102 LYS A O 1
ATOM 869 N N . PHE A 1 103 ? -10.951 6.751 13.824 1.00 88.81 103 PHE A N 1
ATOM 870 C CA . PHE A 1 103 ? -10.195 7.942 13.446 1.00 88.81 103 PHE A CA 1
ATOM 871 C C . PHE A 1 103 ? -10.990 9.203 13.788 1.00 88.81 103 PHE A C 1
ATOM 873 O O . PHE A 1 103 ? -12.190 9.264 13.530 1.00 88.81 103 PHE A O 1
ATOM 880 N N . ASP A 1 104 ? -10.337 10.194 14.400 1.00 84.69 104 ASP A N 1
ATOM 881 C CA . ASP A 1 104 ? -10.972 11.438 14.871 1.00 84.69 104 ASP A CA 1
ATOM 882 C C . ASP A 1 104 ? -12.245 11.198 15.720 1.00 84.69 104 ASP A C 1
ATOM 884 O O . ASP A 1 104 ? -13.241 11.909 15.614 1.00 84.69 104 ASP A O 1
ATOM 888 N N . GLY A 1 105 ? -12.233 10.153 16.557 1.00 83.44 105 GLY A N 1
ATOM 889 C CA . GLY A 1 105 ? -13.359 9.793 17.431 1.00 83.44 105 GLY A CA 1
ATOM 890 C C . GLY A 1 105 ? -14.540 9.106 16.733 1.00 83.44 105 GLY A C 1
ATOM 891 O O . GLY A 1 105 ? -15.504 8.753 17.406 1.00 83.44 105 GLY A O 1
ATOM 892 N N . GLN A 1 106 ? -14.466 8.873 15.421 1.00 86.88 106 GLN A N 1
ATOM 893 C CA . GLN A 1 106 ? -15.501 8.197 14.637 1.00 86.88 106 GLN A CA 1
ATOM 894 C C . GLN A 1 106 ? -15.028 6.821 14.165 1.00 86.88 106 GLN A C 1
ATOM 896 O O . GLN A 1 106 ? -13.838 6.608 13.922 1.00 86.88 106 GLN A O 1
ATOM 901 N N . PHE A 1 107 ? -15.970 5.888 14.02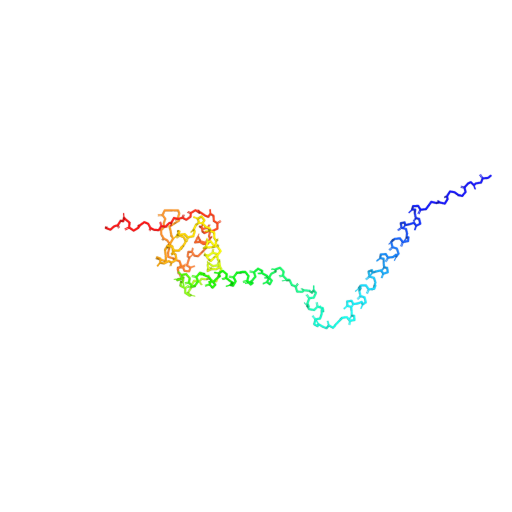8 1.00 89.31 107 PHE A N 1
ATOM 902 C CA . PHE A 1 107 ? -15.721 4.565 13.466 1.00 89.31 107 PHE A CA 1
ATOM 903 C C . PHE A 1 107 ? -16.057 4.569 11.982 1.00 89.31 107 PHE A C 1
ATOM 905 O O . PHE A 1 107 ? -17.159 4.944 11.587 1.00 89.31 107 PHE A O 1
ATOM 912 N N . TYR A 1 108 ? -15.111 4.118 11.172 1.00 90.25 108 TYR A N 1
ATOM 913 C CA . TYR A 1 108 ? -15.280 3.956 9.739 1.00 90.25 108 TYR A CA 1
ATOM 914 C C . TYR A 1 108 ? -15.137 2.483 9.397 1.00 90.25 108 TYR A C 1
ATOM 916 O O . TYR A 1 108 ? -14.182 1.837 9.834 1.00 90.25 108 TYR A O 1
ATOM 924 N N . LYS A 1 109 ? -16.062 1.945 8.604 1.00 91.19 109 LYS A N 1
ATOM 925 C CA . LYS A 1 109 ? -15.865 0.619 8.023 1.00 91.19 109 LYS A CA 1
ATOM 926 C C . LYS A 1 109 ? -14.871 0.711 6.876 1.00 91.19 109 LYS A C 1
ATOM 928 O O . LYS A 1 109 ? -14.908 1.671 6.108 1.00 91.19 109 LYS A O 1
ATOM 933 N N . LEU A 1 110 ? -13.978 -0.268 6.756 1.00 88.88 110 LEU A N 1
ATOM 934 C CA . LEU A 1 110 ? -12.954 -0.218 5.712 1.00 88.88 110 LEU A CA 1
ATOM 935 C C . LEU A 1 110 ? -13.553 -0.361 4.311 1.00 88.88 110 LEU A C 1
ATOM 937 O O . LEU A 1 110 ? -12.959 0.156 3.374 1.00 88.88 110 LEU A O 1
ATOM 941 N N . ASP A 1 111 ? -14.694 -1.030 4.160 1.00 86.75 111 ASP A N 1
ATOM 942 C CA . ASP A 1 111 ? -15.407 -1.243 2.892 1.00 86.75 111 ASP A CA 1
ATOM 943 C C . ASP A 1 111 ? -16.300 -0.069 2.463 1.00 86.75 111 ASP A C 1
ATOM 945 O O . ASP A 1 111 ? -16.832 -0.072 1.355 1.00 86.75 111 ASP A O 1
ATOM 949 N N . ASP A 1 112 ? -16.422 0.966 3.293 1.00 88.31 112 ASP A N 1
ATOM 950 C CA . ASP A 1 112 ? -17.203 2.151 2.967 1.00 88.31 112 ASP A CA 1
ATOM 951 C C . ASP A 1 112 ? -16.475 3.013 1.925 1.00 88.31 112 ASP A C 1
ATOM 953 O O . ASP A 1 112 ? -15.446 3.644 2.202 1.00 88.31 112 ASP A O 1
ATOM 957 N N . HIS A 1 113 ? -17.007 3.041 0.702 1.00 85.75 113 HIS A N 1
ATOM 958 C CA . HIS A 1 113 ? -16.434 3.791 -0.411 1.00 85.75 113 HIS A CA 1
ATOM 959 C C . HIS A 1 113 ? -16.477 5.313 -0.211 1.00 85.75 113 HIS A C 1
ATOM 961 O O . HIS A 1 113 ? -15.572 6.002 -0.692 1.00 85.75 113 HIS A O 1
ATOM 967 N N . GLU A 1 114 ? -17.456 5.843 0.525 1.00 89.06 114 GLU A N 1
ATOM 968 C CA . GLU A 1 114 ? -17.609 7.289 0.733 1.00 89.06 114 GLU A CA 1
ATOM 969 C C . GLU A 1 114 ? -16.483 7.850 1.613 1.00 89.06 114 GLU A C 1
ATOM 971 O O . GLU A 1 114 ? -15.993 8.965 1.410 1.00 89.06 114 GLU A O 1
ATOM 976 N N . HIS A 1 115 ? -15.991 7.038 2.553 1.00 91.06 115 HIS A N 1
ATOM 977 C CA . HIS A 1 115 ? -15.021 7.455 3.564 1.00 91.06 115 HIS A CA 1
ATOM 978 C C . HIS A 1 115 ? -13.571 7.031 3.281 1.00 91.06 115 HIS A C 1
ATOM 980 O O . HIS A 1 115 ? -12.670 7.341 4.068 1.00 91.06 115 HIS A O 1
ATOM 986 N N . GLN A 1 116 ? -13.286 6.425 2.122 1.00 89.12 116 GLN A N 1
ATOM 987 C CA . GLN A 1 116 ? -11.947 5.923 1.756 1.00 89.12 116 GLN A CA 1
ATOM 988 C C . GLN A 1 116 ? -10.834 6.966 1.839 1.00 89.12 116 GLN A C 1
ATOM 990 O O . GLN A 1 116 ? -9.698 6.659 2.202 1.00 89.12 116 GLN A O 1
ATOM 995 N N . THR A 1 117 ? -11.122 8.220 1.495 1.00 90.75 117 THR A N 1
ATOM 996 C CA . THR A 1 117 ? -10.121 9.293 1.568 1.00 90.75 117 THR A CA 1
ATOM 997 C C . THR A 1 117 ? -9.731 9.593 3.015 1.00 90.75 117 THR A C 1
ATOM 999 O O . THR A 1 117 ? -8.544 9.770 3.298 1.00 90.75 117 THR A O 1
ATOM 1002 N N . LYS A 1 118 ? -10.695 9.580 3.946 1.00 89.81 118 LYS A N 1
ATOM 1003 C CA . LYS A 1 118 ? -10.427 9.749 5.381 1.00 89.81 118 LYS A CA 1
ATOM 1004 C C . LYS A 1 118 ? -9.697 8.534 5.947 1.00 89.81 118 LYS A C 1
ATOM 1006 O O . LYS A 1 118 ? -8.688 8.713 6.619 1.00 89.81 118 LYS A O 1
ATOM 1011 N N . ILE A 1 119 ? -10.130 7.323 5.593 1.00 90.56 119 ILE A N 1
ATOM 1012 C CA . ILE A 1 119 ? -9.490 6.065 6.010 1.00 90.56 119 ILE A CA 1
ATOM 1013 C C . ILE A 1 119 ? -8.018 6.041 5.580 1.00 90.56 119 ILE A C 1
ATOM 1015 O O . ILE A 1 119 ? -7.128 5.843 6.403 1.00 90.56 119 ILE A O 1
ATOM 1019 N N . ARG A 1 120 ? -7.720 6.339 4.308 1.00 91.69 120 ARG A N 1
ATOM 1020 C CA . ARG A 1 120 ? -6.330 6.396 3.821 1.00 91.69 120 ARG A CA 1
ATOM 1021 C C . ARG A 1 120 ? -5.515 7.488 4.509 1.00 91.69 120 ARG A C 1
ATOM 1023 O O . ARG A 1 120 ? -4.334 7.279 4.778 1.00 91.69 120 ARG A O 1
ATOM 1030 N N . LYS A 1 121 ? -6.118 8.643 4.810 1.00 92.12 121 LYS A N 1
ATOM 1031 C CA . LYS A 1 121 ? -5.458 9.710 5.577 1.00 92.12 121 LYS A CA 1
ATOM 1032 C C . LYS A 1 121 ? -5.128 9.249 7.001 1.00 92.12 121 LYS A C 1
ATOM 1034 O O . LYS A 1 121 ? -4.021 9.509 7.469 1.00 92.12 121 LYS A O 1
ATOM 1039 N N . ALA A 1 122 ? -6.043 8.541 7.659 1.00 89.81 122 ALA A N 1
ATOM 1040 C CA . ALA A 1 122 ? -5.828 7.965 8.982 1.00 89.81 122 ALA A CA 1
ATOM 1041 C C . ALA A 1 122 ? -4.637 6.998 8.971 1.00 89.81 122 ALA A C 1
ATOM 1043 O O . ALA A 1 122 ? -3.678 7.198 9.713 1.00 89.81 122 ALA A O 1
ATOM 1044 N N . LEU A 1 123 ? -4.654 6.030 8.049 1.00 90.56 123 LEU A N 1
ATOM 1045 C CA . LEU A 1 123 ? -3.602 5.026 7.887 1.00 90.56 123 LEU A CA 1
ATOM 1046 C C . LEU A 1 123 ? -2.229 5.652 7.586 1.00 90.56 123 LEU A C 1
ATOM 1048 O O . LEU A 1 123 ? -1.247 5.308 8.232 1.00 90.56 123 LEU A O 1
ATOM 1052 N N . ARG A 1 124 ? -2.158 6.634 6.674 1.00 91.00 124 ARG A N 1
ATOM 1053 C CA . ARG A 1 124 ? -0.902 7.338 6.334 1.00 91.00 124 ARG A CA 1
ATOM 1054 C C . ARG A 1 124 ? -0.345 8.196 7.464 1.00 91.00 124 ARG A C 1
ATOM 1056 O O . ARG A 1 124 ? 0.856 8.425 7.519 1.00 91.00 124 ARG A O 1
ATOM 1063 N N . SER A 1 125 ? -1.219 8.737 8.309 1.00 89.19 125 SER A N 1
ATOM 1064 C CA . SER A 1 125 ? -0.817 9.605 9.420 1.00 89.19 125 SER A CA 1
ATOM 1065 C C . SER A 1 125 ? -0.538 8.842 10.711 1.00 89.19 125 SER A C 1
ATOM 1067 O O . SER A 1 125 ? -0.122 9.470 11.680 1.00 89.19 125 SER A O 1
ATOM 1069 N N . TYR A 1 126 ? -0.759 7.522 10.733 1.00 85.31 126 TYR A N 1
ATOM 1070 C CA . TYR A 1 126 ? -0.630 6.674 11.922 1.00 85.31 126 TYR A CA 1
ATOM 1071 C C . TYR A 1 126 ? -1.503 7.121 13.108 1.00 85.31 126 TYR A C 1
ATOM 1073 O O . TYR A 1 126 ? -1.232 6.779 14.252 1.00 85.31 126 TYR A O 1
ATOM 1081 N N . LYS A 1 127 ? -2.555 7.907 12.850 1.00 8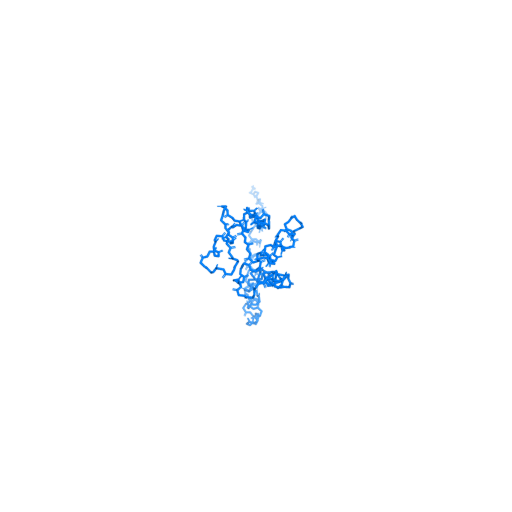4.00 127 LYS A N 1
ATOM 1082 C CA . LYS A 1 127 ? -3.468 8.448 13.875 1.00 84.00 127 LYS A CA 1
ATOM 1083 C C . LYS A 1 127 ? -4.715 7.583 14.080 1.00 84.00 127 LYS A C 1
ATOM 1085 O O . LYS A 1 127 ? -5.738 8.072 14.554 1.00 84.00 127 LYS A O 1
ATOM 1090 N N . PHE A 1 128 ? -4.664 6.331 13.650 1.00 83.31 128 PHE A N 1
ATOM 1091 C CA . PHE A 1 128 ? -5.763 5.392 13.809 1.00 83.31 128 PHE A CA 1
ATOM 1092 C C . PHE A 1 128 ? -5.697 4.702 15.169 1.00 83.31 128 PHE A C 1
ATOM 1094 O O . PHE A 1 128 ? -4.640 4.631 15.785 1.00 83.31 128 PHE A O 1
ATOM 1101 N N . GLN A 1 129 ? -6.846 4.220 15.627 1.00 77.00 129 GLN A N 1
ATOM 1102 C CA . GLN A 1 129 ? -6.966 3.374 16.807 1.00 77.00 129 GLN A CA 1
ATOM 1103 C C . GLN A 1 129 ? -7.739 2.107 16.433 1.00 77.00 129 GLN A C 1
ATOM 1105 O O . GLN A 1 129 ? -8.657 2.156 15.601 1.00 77.00 129 GLN A O 1
ATOM 1110 N N . LYS A 1 130 ? -7.408 0.983 17.074 1.00 73.25 130 LYS A N 1
ATOM 1111 C CA . LYS A 1 130 ? -8.287 -0.198 17.096 1.00 73.25 130 LYS A CA 1
ATOM 1112 C C . LYS A 1 130 ? -9.672 0.151 17.660 1.00 73.25 130 LYS A C 1
ATOM 1114 O O . LYS A 1 130 ? -9.814 1.065 18.477 1.00 73.25 130 LYS A O 1
ATOM 1119 N N . ALA A 1 131 ? -10.696 -0.587 17.236 1.00 63.84 131 ALA A N 1
ATOM 1120 C CA . ALA A 1 131 ? -11.980 -0.541 17.914 1.00 63.84 131 ALA A CA 1
ATOM 1121 C C . ALA A 1 131 ? -11.854 -1.317 19.233 1.00 63.84 131 ALA A C 1
ATOM 1123 O O . ALA A 1 131 ? -11.554 -2.508 19.243 1.00 63.84 131 ALA A O 1
ATOM 1124 N N . ASP A 1 132 ? -12.025 -0.643 20.370 1.00 53.62 132 ASP A N 1
ATOM 1125 C CA . ASP A 1 132 ? -12.061 -1.346 21.648 1.00 53.62 132 ASP A CA 1
ATOM 1126 C C . ASP A 1 132 ? -13.359 -2.157 21.727 1.00 53.62 132 ASP A C 1
ATOM 1128 O O . ASP A 1 132 ? -14.456 -1.602 21.723 1.00 53.62 132 ASP A O 1
ATOM 1132 N N . LYS A 1 133 ? -13.237 -3.484 21.834 1.00 51.97 133 LYS A N 1
ATOM 1133 C CA . LYS A 1 133 ? -14.367 -4.399 22.080 1.00 51.97 133 LYS A CA 1
ATOM 1134 C C . LYS A 1 133 ? -14.993 -4.254 23.477 1.00 51.97 133 LYS A C 1
ATOM 1136 O O . LYS A 1 133 ? -15.932 -4.971 23.792 1.00 51.97 133 LYS A O 1
ATOM 1141 N N . THR A 1 134 ? -14.505 -3.348 24.324 1.00 40.28 134 THR A N 1
ATOM 1142 C CA . THR A 1 134 ? -14.955 -3.170 25.716 1.00 40.28 134 THR A CA 1
ATOM 1143 C C . THR A 1 134 ? -16.014 -2.074 25.862 1.00 40.28 134 THR A C 1
ATOM 1145 O O . THR A 1 134 ? -15.876 -1.174 26.687 1.00 40.28 134 THR A O 1
ATOM 1148 N N . ALA A 1 135 ? -17.063 -2.138 25.046 1.00 39.50 135 ALA A N 1
ATOM 1149 C CA . ALA A 1 135 ? -18.300 -1.387 25.250 1.00 39.50 135 ALA A CA 1
ATOM 1150 C C . ALA A 1 135 ? -19.492 -2.233 24.774 1.00 39.50 135 ALA A C 1
ATOM 1152 O O . ALA A 1 135 ? -20.166 -1.889 23.805 1.00 39.50 135 ALA A O 1
ATOM 1153 N N . ALA A 1 136 ? -19.695 -3.379 25.423 1.00 34.53 136 ALA A N 1
ATOM 1154 C CA . ALA A 1 136 ? -20.919 -4.172 25.370 1.00 34.53 136 ALA A CA 1
ATOM 1155 C C . ALA A 1 136 ? -21.101 -4.881 26.714 1.00 34.53 136 ALA A C 1
ATOM 1157 O O . ALA A 1 136 ? -20.085 -5.411 27.223 1.00 34.53 136 ALA A O 1
#